Protein AF-A0AAD7A409-F1 (afdb_monomer)

Structure (mmCIF, N/CA/C/O backbone):
data_AF-A0AAD7A409-F1
#
_entry.id   AF-A0AAD7A409-F1
#
loop_
_atom_site.group_PDB
_atom_site.id
_atom_site.type_symbol
_atom_site.label_atom_id
_atom_site.label_alt_id
_atom_site.label_comp_id
_atom_site.label_asym_id
_atom_site.label_entity_id
_atom_site.label_seq_id
_atom_site.pdbx_PDB_ins_code
_atom_site.Cartn_x
_atom_site.Cartn_y
_atom_site.Cartn_z
_atom_site.occupancy
_atom_site.B_iso_or_equiv
_atom_site.auth_seq_id
_atom_site.auth_comp_id
_atom_site.auth_asym_id
_atom_site.auth_atom_id
_atom_site.pdbx_PDB_model_num
ATOM 1 N N . MET A 1 1 ? 7.116 12.548 -8.383 1.00 51.97 1 MET A N 1
ATOM 2 C CA . MET A 1 1 ? 5.930 11.745 -8.005 1.00 51.97 1 MET A CA 1
ATOM 3 C C . MET A 1 1 ? 4.947 11.751 -9.166 1.00 51.97 1 MET A C 1
ATOM 5 O O . MET A 1 1 ? 4.530 12.828 -9.560 1.00 51.97 1 MET A O 1
ATOM 9 N N . MET A 1 2 ? 4.630 10.593 -9.753 1.00 68.25 2 MET A N 1
ATOM 10 C CA . MET A 1 2 ? 3.846 10.516 -11.001 1.00 68.25 2 MET A CA 1
ATOM 11 C C . MET A 1 2 ? 2.317 10.531 -10.791 1.00 68.25 2 MET A C 1
ATOM 13 O O . MET A 1 2 ? 1.608 10.876 -11.724 1.00 68.25 2 MET A O 1
ATOM 17 N N . TYR A 1 3 ? 1.801 10.236 -9.585 1.00 67.06 3 TYR A N 1
ATOM 18 C CA . TYR A 1 3 ? 0.353 10.220 -9.295 1.00 67.06 3 TYR A CA 1
ATOM 19 C C . TYR A 1 3 ? 0.023 10.580 -7.827 1.00 67.06 3 TYR A C 1
ATOM 21 O O . TYR A 1 3 ? -0.303 9.696 -7.028 1.00 67.06 3 TYR A O 1
ATOM 29 N N . PRO A 1 4 ? 0.066 11.871 -7.442 1.00 74.62 4 PRO A N 1
ATOM 30 C CA . PRO A 1 4 ? -0.124 12.294 -6.048 1.00 74.62 4 PRO A CA 1
ATOM 31 C C . PRO A 1 4 ? -1.531 11.995 -5.499 1.00 74.62 4 PRO A C 1
ATOM 33 O O . PRO A 1 4 ? -1.680 11.618 -4.342 1.00 74.62 4 PRO A O 1
ATOM 36 N N . ALA A 1 5 ? -2.574 12.080 -6.331 1.00 73.81 5 ALA A N 1
ATOM 37 C CA . ALA A 1 5 ? -3.953 11.829 -5.899 1.00 73.81 5 ALA A CA 1
ATOM 38 C C . ALA A 1 5 ? -4.217 10.359 -5.520 1.00 73.81 5 ALA A C 1
ATOM 40 O O . ALA A 1 5 ? -4.992 10.079 -4.609 1.00 73.81 5 ALA A O 1
ATOM 41 N N . ILE A 1 6 ? -3.562 9.419 -6.208 1.00 72.75 6 ILE A N 1
ATOM 42 C CA . ILE A 1 6 ? -3.668 7.977 -5.938 1.00 72.75 6 ILE A CA 1
ATOM 43 C C . ILE A 1 6 ? -2.839 7.629 -4.699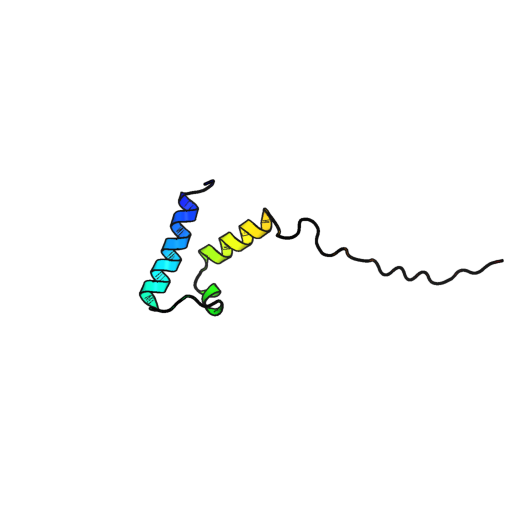 1.00 72.75 6 ILE A C 1
ATOM 45 O O . ILE A 1 6 ? -3.294 6.862 -3.851 1.00 72.75 6 ILE A O 1
ATOM 49 N N . GLN A 1 7 ? -1.660 8.248 -4.567 1.00 70.50 7 GLN A N 1
ATOM 50 C CA . GLN A 1 7 ? -0.790 8.095 -3.404 1.00 70.50 7 GLN A CA 1
ATOM 51 C C . GLN A 1 7 ? -1.408 8.617 -2.112 1.00 70.50 7 GLN A C 1
ATOM 53 O O . GLN A 1 7 ? -1.132 8.026 -1.086 1.00 70.50 7 GLN A O 1
ATOM 58 N N . ASN A 1 8 ? -2.264 9.641 -2.136 1.00 78.00 8 ASN A N 1
ATOM 59 C CA . ASN A 1 8 ? -2.925 10.130 -0.918 1.00 78.00 8 ASN A CA 1
ATOM 60 C C . ASN A 1 8 ? -4.025 9.191 -0.394 1.00 78.00 8 ASN A C 1
ATOM 62 O O . ASN A 1 8 ? -4.348 9.220 0.790 1.00 78.00 8 ASN A O 1
ATOM 66 N N . ARG A 1 9 ? -4.605 8.345 -1.254 1.00 77.69 9 ARG A N 1
ATOM 67 C CA . ARG A 1 9 ? -5.701 7.438 -0.867 1.00 77.69 9 ARG A CA 1
ATOM 68 C C . ARG A 1 9 ? -5.211 6.189 -0.134 1.00 77.69 9 ARG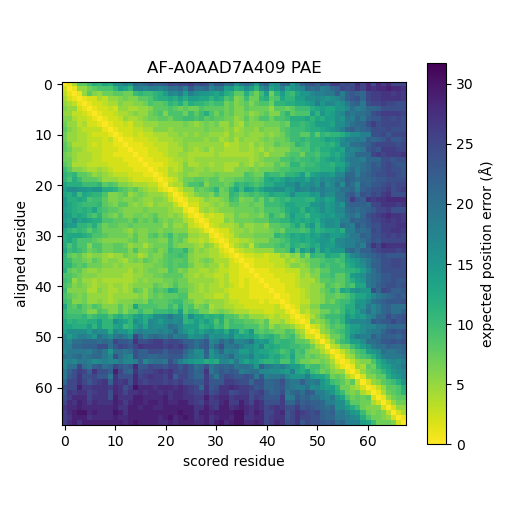 A C 1
ATOM 70 O O . ARG A 1 9 ? -5.906 5.696 0.744 1.00 77.69 9 ARG A O 1
ATOM 77 N N . ALA A 1 10 ? -4.020 5.691 -0.470 1.00 74.69 10 ALA A N 1
ATOM 78 C CA . ALA A 1 10 ? -3.487 4.471 0.137 1.00 74.69 10 ALA A CA 1
ATOM 79 C C . ALA A 1 10 ? -3.106 4.636 1.630 1.00 74.69 10 ALA A C 1
ATOM 81 O O . ALA A 1 10 ? -3.531 3.798 2.422 1.00 74.69 10 ALA A O 1
ATOM 82 N N . PRO A 1 11 ? -2.392 5.699 2.058 1.00 77.38 11 PRO A N 1
ATOM 83 C CA . PRO A 1 11 ? -2.147 5.990 3.467 1.00 77.38 11 PRO A CA 1
ATOM 84 C C . PRO A 1 11 ? -3.444 6.199 4.247 1.00 77.38 11 PRO A C 1
ATOM 86 O O . PRO A 1 11 ? -3.569 5.658 5.332 1.00 77.38 11 PRO A O 1
ATOM 89 N N . ALA A 1 12 ? -4.451 6.866 3.668 1.00 84.25 12 ALA A N 1
ATOM 90 C CA . ALA A 1 12 ? -5.721 7.120 4.351 1.00 84.25 12 ALA A CA 1
ATOM 91 C C . ALA A 1 12 ? -6.466 5.833 4.765 1.00 84.25 12 ALA A C 1
ATOM 93 O O . ALA A 1 12 ? -6.988 5.756 5.876 1.00 84.25 12 ALA A O 1
ATOM 94 N N . GLU A 1 13 ? -6.495 4.802 3.911 1.00 79.06 13 GLU A N 1
ATOM 95 C CA . GLU A 1 13 ? -7.062 3.490 4.277 1.00 79.06 13 GLU A CA 1
ATOM 96 C C . GLU A 1 13 ? -6.237 2.779 5.360 1.00 79.06 13 GLU A C 1
ATOM 98 O O . GLU A 1 13 ? -6.795 2.146 6.261 1.00 79.06 13 GLU A O 1
ATOM 103 N N . VAL A 1 14 ? -4.908 2.880 5.286 1.00 80.50 14 VAL A N 1
ATOM 104 C CA . VAL A 1 14 ? -3.998 2.273 6.269 1.00 80.50 14 VAL A CA 1
ATOM 105 C C . VAL A 1 14 ? -4.141 2.948 7.633 1.00 80.50 14 VAL A C 1
ATOM 107 O O . VAL A 1 14 ? -4.258 2.258 8.647 1.00 80.50 14 VAL A O 1
ATOM 110 N N . ASP A 1 15 ? -4.214 4.275 7.657 1.00 81.31 15 ASP A N 1
ATOM 111 C CA . ASP A 1 15 ? -4.380 5.082 8.864 1.00 81.31 15 ASP A CA 1
ATOM 112 C C . ASP A 1 15 ? -5.749 4.837 9.517 1.00 81.31 15 ASP A C 1
ATOM 114 O O . ASP A 1 15 ? -5.836 4.676 10.737 1.00 81.31 15 ASP A O 1
ATOM 118 N N . ALA A 1 16 ? -6.815 4.698 8.720 1.00 83.25 16 ALA A N 1
ATOM 119 C CA . ALA A 1 16 ? -8.141 4.330 9.222 1.00 83.25 16 ALA A CA 1
ATOM 120 C C . ALA A 1 16 ? -8.151 2.938 9.882 1.00 83.25 16 ALA A C 1
ATOM 122 O O . ALA A 1 16 ? -8.763 2.741 10.936 1.00 83.25 16 ALA A O 1
ATOM 123 N N . PHE A 1 17 ? -7.437 1.968 9.304 1.00 81.25 17 PHE A N 1
ATOM 124 C CA . PHE A 1 17 ? -7.301 0.638 9.898 1.00 81.25 17 PHE A CA 1
ATOM 125 C C . PHE A 1 17 ? -6.480 0.660 11.194 1.00 81.25 17 PHE A C 1
ATOM 127 O O . PHE A 1 17 ? -6.840 -0.016 12.164 1.00 81.25 17 PHE A O 1
ATOM 1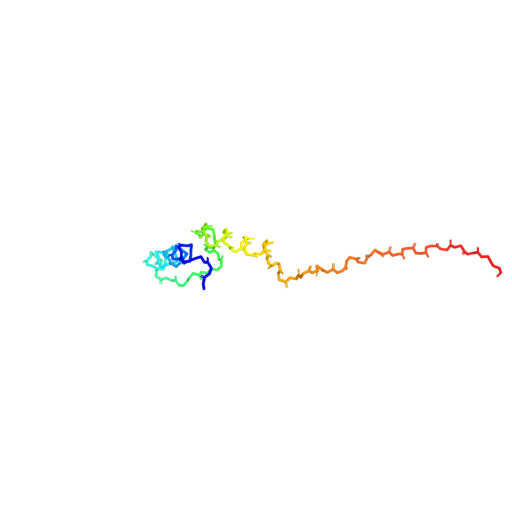34 N N . LEU A 1 18 ? -5.395 1.441 11.227 1.00 81.44 18 LEU A N 1
ATOM 135 C CA . LEU A 1 18 ? -4.562 1.623 12.417 1.00 81.44 18 LEU A CA 1
ATOM 136 C C . LEU A 1 18 ? -5.374 2.212 13.577 1.00 81.44 18 LEU A C 1
ATOM 138 O O . LEU A 1 18 ? -5.309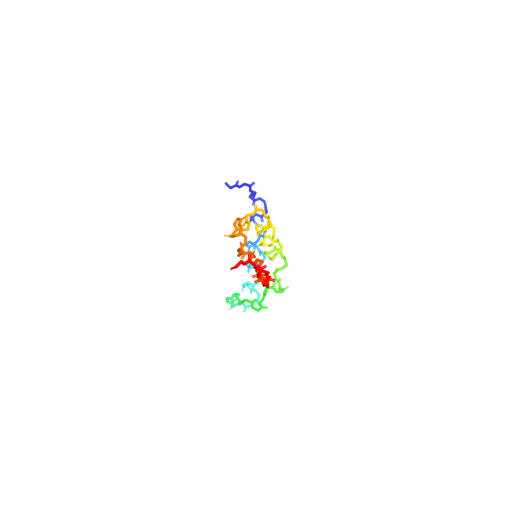 1.675 14.684 1.00 81.44 18 LEU A O 1
ATOM 142 N N . ALA A 1 19 ? -6.197 3.230 13.309 1.00 79.06 19 ALA A N 1
ATOM 143 C CA . ALA A 1 19 ? -7.081 3.838 14.302 1.00 79.06 19 ALA A CA 1
ATOM 144 C C . ALA A 1 19 ? -8.158 2.866 14.825 1.00 79.06 19 ALA A C 1
ATOM 146 O O . ALA A 1 19 ? -8.485 2.883 16.009 1.00 79.06 19 ALA A O 1
ATOM 147 N N . ALA A 1 20 ? -8.690 1.989 13.968 1.00 78.12 20 ALA A N 1
ATOM 148 C CA . ALA A 1 20 ? -9.743 1.047 14.352 1.00 78.12 20 ALA A CA 1
ATOM 149 C C . ALA A 1 20 ? -9.232 -0.168 15.148 1.00 78.12 20 ALA A C 1
ATOM 151 O O . ALA A 1 20 ? -9.934 -0.682 16.018 1.00 78.12 20 ALA A O 1
ATOM 152 N N . LYS A 1 21 ? -8.032 -0.676 14.832 1.00 76.94 21 LYS A N 1
ATOM 153 C CA . LYS A 1 21 ? -7.500 -1.923 15.416 1.00 76.94 21 LYS A CA 1
ATOM 154 C C . LYS A 1 21 ? -6.406 -1.708 16.465 1.00 76.94 21 LYS A C 1
ATOM 156 O O . LYS A 1 21 ? -6.050 -2.686 17.121 1.00 76.94 21 LYS A O 1
ATOM 161 N N . ASN A 1 22 ? -5.866 -0.488 16.617 1.00 75.25 22 ASN A N 1
ATOM 162 C CA . ASN A 1 22 ? -4.756 -0.141 17.527 1.00 75.25 22 ASN A CA 1
ATOM 163 C C . ASN A 1 22 ? -3.565 -1.125 17.463 1.00 75.25 22 ASN A C 1
ATOM 165 O O . ASN A 1 22 ? -2.847 -1.342 18.438 1.00 75.25 22 ASN A O 1
ATOM 169 N N . ARG A 1 23 ? -3.360 -1.767 16.308 1.00 76.19 23 ARG A N 1
ATOM 170 C CA . ARG A 1 23 ? -2.349 -2.807 16.094 1.00 76.19 23 ARG A CA 1
ATOM 171 C C . ARG A 1 23 ? -1.756 -2.658 14.703 1.00 76.19 23 ARG A C 1
ATOM 173 O O . ARG A 1 23 ? -2.475 -2.375 13.747 1.00 76.19 23 ARG A O 1
ATOM 180 N N . LEU A 1 24 ? -0.454 -2.917 14.592 1.00 78.12 24 LEU A N 1
ATOM 181 C CA . LEU A 1 24 ? 0.256 -2.930 13.315 1.00 78.12 24 LEU A CA 1
ATOM 182 C C . LEU A 1 24 ? -0.406 -3.907 12.321 1.00 78.12 24 LEU A C 1
ATOM 184 O O . LEU A 1 24 ? -0.730 -5.046 12.693 1.00 78.12 24 LEU A O 1
ATOM 188 N N . PRO A 1 25 ? -0.613 -3.493 11.057 1.00 73.56 25 PRO A N 1
ATOM 189 C CA . PRO A 1 25 ? -1.184 -4.355 10.039 1.00 73.56 25 PRO A CA 1
ATOM 190 C C . PRO A 1 25 ? -0.281 -5.572 9.821 1.00 73.56 25 PRO A C 1
ATOM 192 O O . PRO A 1 25 ? 0.922 -5.463 9.609 1.00 73.56 25 PRO A O 1
ATOM 195 N N . THR A 1 26 ? -0.875 -6.759 9.909 1.00 74.94 26 THR A N 1
ATOM 196 C CA . THR A 1 26 ? -0.211 -8.035 9.611 1.00 74.94 26 THR A CA 1
ATOM 197 C C . THR A 1 26 ? -0.591 -8.467 8.194 1.00 74.94 26 THR A C 1
ATOM 199 O O . THR A 1 26 ? -1.643 -8.064 7.702 1.00 74.94 26 THR A O 1
ATOM 202 N N . LEU A 1 27 ? 0.197 -9.332 7.544 1.00 71.56 27 LEU A N 1
ATOM 203 C CA . LEU A 1 27 ? -0.090 -9.814 6.177 1.00 71.56 27 LEU A CA 1
ATOM 204 C C . LEU A 1 27 ? -1.476 -10.473 6.032 1.00 71.56 27 LEU A C 1
ATOM 206 O O . LEU A 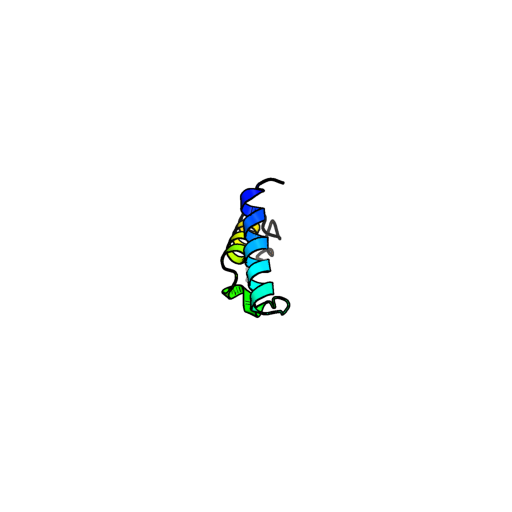1 27 ? -2.065 -10.442 4.959 1.00 71.56 27 LEU A O 1
ATOM 210 N N . HIS A 1 28 ? -2.040 -11.000 7.120 1.00 74.06 28 HIS A N 1
ATOM 211 C CA . HIS A 1 28 ? -3.396 -11.558 7.149 1.00 74.06 28 HIS A CA 1
ATOM 212 C C . HIS A 1 28 ? -4.506 -10.513 6.926 1.00 74.06 28 HIS A C 1
ATOM 214 O O . HIS A 1 28 ? -5.620 -10.859 6.546 1.00 74.06 28 HIS A O 1
ATOM 220 N N . ASN A 1 29 ? -4.205 -9.228 7.129 1.00 72.19 29 ASN A N 1
ATOM 221 C CA . ASN A 1 29 ? -5.153 -8.133 6.934 1.00 72.19 29 ASN A CA 1
ATOM 222 C C . ASN A 1 29 ? -5.213 -7.661 5.475 1.00 72.19 29 ASN A C 1
ATOM 224 O O . ASN A 1 29 ? -5.968 -6.741 5.187 1.00 72.19 29 ASN A O 1
ATOM 228 N N . GLN A 1 30 ? -4.460 -8.272 4.548 1.00 70.31 30 GLN A N 1
ATOM 229 C CA . GLN A 1 30 ? -4.485 -7.902 3.126 1.00 70.31 30 GLN A CA 1
ATOM 230 C C . GLN A 1 30 ? -5.902 -7.908 2.529 1.00 70.31 30 GLN A C 1
ATOM 232 O O . GLN A 1 30 ? -6.197 -7.079 1.678 1.00 70.31 30 GLN A O 1
ATOM 237 N N . ALA A 1 31 ? -6.800 -8.778 3.007 1.00 70.88 31 ALA A N 1
ATOM 238 C CA . ALA A 1 31 ? -8.197 -8.809 2.565 1.00 70.88 31 ALA A CA 1
ATOM 239 C C . ALA A 1 31 ? -9.009 -7.564 2.978 1.00 70.88 31 ALA A C 1
ATOM 241 O O . ALA A 1 31 ? -9.962 -7.206 2.294 1.00 70.88 31 ALA A O 1
ATOM 242 N N . ALA A 1 32 ? -8.632 -6.895 4.073 1.00 73.88 32 ALA A N 1
ATOM 243 C CA . ALA A 1 32 ? -9.266 -5.652 4.515 1.00 73.88 32 ALA A CA 1
ATOM 244 C C . ALA A 1 32 ? -8.778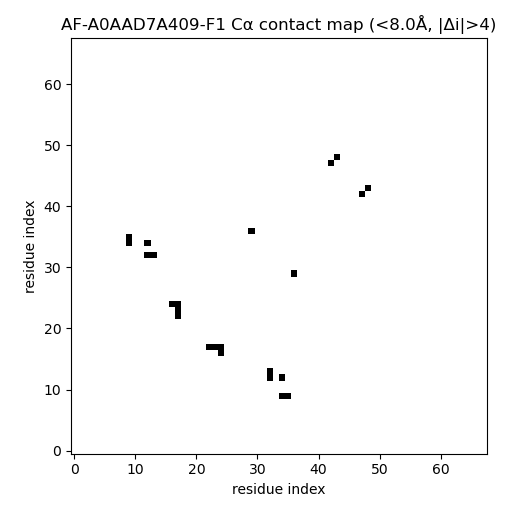 -4.426 3.721 1.00 73.88 32 ALA A C 1
ATOM 246 O O . ALA A 1 32 ? -9.410 -3.377 3.764 1.00 73.88 32 ALA A O 1
ATOM 247 N N . PHE A 1 33 ? -7.670 -4.566 2.986 1.00 73.31 33 PHE A N 1
ATOM 248 C CA . PHE A 1 33 ? -7.026 -3.502 2.223 1.00 73.31 33 PHE A CA 1
ATOM 249 C C . PHE A 1 33 ? -7.216 -3.731 0.719 1.00 73.31 33 PHE A C 1
ATOM 251 O O . PHE A 1 33 ? -6.321 -4.218 0.022 1.00 73.31 33 PHE A O 1
ATOM 258 N N . LEU A 1 34 ? -8.395 -3.371 0.207 1.00 72.75 34 LEU A N 1
ATOM 259 C CA . LEU A 1 34 ? -8.744 -3.561 -1.205 1.00 72.75 34 LEU A CA 1
ATOM 260 C C . LEU A 1 34 ? -7.931 -2.639 -2.131 1.00 72.75 34 LEU A C 1
ATOM 262 O O . LEU A 1 34 ? -7.460 -3.085 -3.179 1.00 72.75 34 LEU A O 1
ATOM 266 N N . TYR A 1 35 ? -7.713 -1.376 -1.744 1.00 73.69 35 TYR A N 1
ATOM 267 C CA . TYR A 1 35 ? -7.022 -0.401 -2.592 1.00 73.69 35 TYR A CA 1
ATOM 268 C C . TYR A 1 35 ? -5.507 -0.663 -2.709 1.00 73.69 35 TYR A C 1
ATOM 270 O O . TYR A 1 35 ? -5.009 -0.746 -3.837 1.00 73.69 35 TYR A O 1
ATOM 278 N N . PRO A 1 36 ? -4.753 -0.900 -1.612 1.00 78.25 36 PRO A N 1
ATOM 279 C CA . PRO A 1 36 ? -3.328 -1.222 -1.688 1.00 78.25 36 PRO A CA 1
ATOM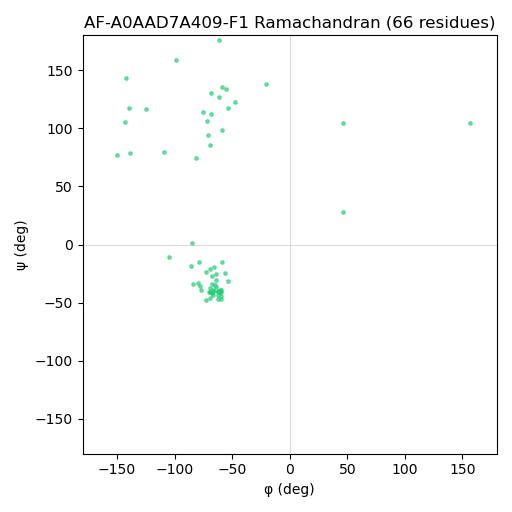 280 C C . PRO A 1 36 ? -3.058 -2.507 -2.473 1.00 78.25 36 PRO A C 1
ATOM 282 O O . PRO A 1 36 ? -2.118 -2.558 -3.265 1.00 78.25 36 PRO A O 1
ATOM 285 N N . GLY A 1 37 ? -3.906 -3.530 -2.314 1.00 79.31 37 GLY A N 1
ATOM 286 C CA . GLY A 1 37 ? -3.777 -4.789 -3.047 1.00 79.31 37 GLY A CA 1
ATOM 287 C C . GLY A 1 37 ? -3.919 -4.620 -4.563 1.00 79.31 37 GLY A C 1
ATOM 288 O O . GLY A 1 37 ? -3.154 -5.215 -5.324 1.00 79.31 37 GLY A O 1
ATOM 289 N N . CYS A 1 38 ? -4.855 -3.783 -5.017 1.00 82.81 38 CYS A N 1
ATOM 290 C CA . CYS A 1 38 ? -5.016 -3.456 -6.437 1.00 82.81 38 CYS A CA 1
ATOM 291 C C . CYS A 1 38 ? -3.829 -2.656 -6.986 1.00 82.81 38 CYS A C 1
ATOM 293 O O . CYS A 1 38 ? -3.336 -2.968 -8.069 1.00 82.81 38 CYS A O 1
ATOM 295 N N . VAL A 1 39 ? -3.322 -1.680 -6.224 1.00 81.69 39 VAL A N 1
ATOM 296 C CA . VAL A 1 39 ? -2.149 -0.883 -6.622 1.00 81.69 39 VAL A CA 1
ATOM 297 C C . VAL A 1 39 ? -0.909 -1.766 -6.763 1.00 81.69 39 VAL A C 1
ATOM 299 O O . VAL A 1 39 ? -0.197 -1.657 -7.756 1.00 81.69 39 VAL A O 1
ATOM 302 N N . ILE A 1 40 ? -0.673 -2.685 -5.823 1.00 81.94 40 ILE A N 1
ATOM 303 C CA . ILE A 1 40 ? 0.459 -3.622 -5.889 1.00 81.94 40 ILE A CA 1
ATOM 304 C C . ILE A 1 40 ? 0.369 -4.488 -7.152 1.00 81.94 40 ILE A C 1
ATOM 306 O O . ILE A 1 40 ? 1.350 -4.606 -7.883 1.00 81.94 40 ILE A O 1
ATOM 310 N N . LYS A 1 41 ? -0.809 -5.049 -7.452 1.00 81.56 41 LYS A N 1
ATOM 311 C CA . LYS A 1 41 ? -1.023 -5.852 -8.670 1.00 81.56 41 LYS A CA 1
ATOM 312 C C . LYS A 1 41 ? -0.746 -5.052 -9.946 1.00 81.56 41 LYS A C 1
ATOM 314 O O . LYS A 1 41 ? -0.113 -5.574 -10.860 1.00 81.56 41 LYS A O 1
ATOM 319 N N . GLU A 1 42 ? -1.172 -3.793 -9.991 1.00 84.75 42 GLU A N 1
ATOM 320 C CA . GLU A 1 42 ? -0.945 -2.915 -11.143 1.00 84.75 42 GLU A CA 1
ATOM 321 C C . GLU A 1 42 ? 0.540 -2.540 -11.299 1.00 84.75 42 GLU A C 1
ATOM 323 O O . GLU A 1 42 ? 1.066 -2.543 -12.411 1.00 84.75 42 GLU A O 1
ATOM 328 N N . VAL A 1 43 ? 1.260 -2.319 -10.192 1.00 84.38 43 VAL A N 1
ATOM 329 C CA . VAL A 1 43 ? 2.716 -2.088 -10.209 1.00 84.38 43 VAL A CA 1
ATOM 330 C C . VAL A 1 43 ? 3.460 -3.310 -10.752 1.00 84.38 43 VAL A C 1
ATOM 332 O O . VAL A 1 43 ? 4.294 -3.170 -11.646 1.00 84.38 43 VAL A O 1
ATOM 335 N N . PHE A 1 44 ? 3.121 -4.513 -10.279 1.00 80.44 44 PHE A N 1
ATOM 336 C CA . PHE A 1 44 ? 3.720 -5.754 -10.782 1.00 80.44 44 PHE A CA 1
ATOM 337 C C . PHE A 1 44 ? 3.395 -6.024 -12.258 1.00 80.44 44 PHE A C 1
ATOM 339 O O . PHE A 1 44 ? 4.179 -6.687 -12.935 1.00 80.44 44 PHE A O 1
ATOM 346 N N . ARG A 1 45 ? 2.277 -5.496 -12.776 1.00 83.00 45 ARG A N 1
ATOM 347 C CA . ARG A 1 45 ? 1.938 -5.557 -14.203 1.00 83.00 45 ARG A CA 1
ATOM 348 C C . ARG A 1 45 ? 2.855 -4.674 -15.051 1.00 83.00 45 ARG A C 1
ATOM 350 O O . ARG A 1 45 ? 3.207 -5.069 -16.159 1.00 83.00 45 ARG A O 1
ATOM 357 N N . TRP A 1 46 ? 3.188 -3.472 -14.575 1.00 80.38 46 TRP A N 1
ATOM 358 C CA . TRP A 1 46 ? 3.965 -2.489 -15.352 1.00 80.38 46 TRP A CA 1
ATOM 359 C C . TRP A 1 46 ? 5.467 -2.730 -15.256 1.00 80.38 46 TRP A C 1
ATOM 361 O O . TRP A 1 46 ? 6.191 -2.502 -16.220 1.00 80.38 46 TRP A O 1
ATOM 371 N N . ALA A 1 47 ? 5.927 -3.194 -14.099 1.00 78.94 47 ALA A N 1
ATOM 372 C CA . ALA A 1 47 ? 7.325 -3.476 -13.828 1.00 78.94 47 ALA A CA 1
ATOM 373 C C . ALA A 1 47 ? 7.420 -4.786 -13.035 1.00 78.94 47 ALA A C 1
ATOM 375 O O . ALA A 1 47 ? 7.567 -4.760 -11.808 1.00 78.94 47 ALA A O 1
ATOM 376 N N . PRO A 1 48 ? 7.296 -5.948 -13.704 1.00 72.50 48 PRO A N 1
ATOM 377 C CA . PRO A 1 48 ? 7.519 -7.218 -13.035 1.00 72.50 48 PRO A CA 1
ATOM 378 C C . PRO A 1 48 ? 8.944 -7.235 -12.473 1.00 72.50 48 PRO A C 1
ATOM 380 O O . PRO A 1 48 ? 9.897 -6.857 -13.152 1.00 72.50 48 PRO A O 1
ATOM 383 N N . ALA A 1 49 ? 9.100 -7.695 -11.229 1.00 75.94 49 ALA A N 1
ATOM 384 C CA . ALA A 1 49 ? 10.396 -7.732 -10.540 1.00 75.94 49 ALA A CA 1
ATOM 385 C C . ALA A 1 49 ? 11.462 -8.569 -11.277 1.00 75.94 49 ALA A C 1
ATOM 387 O O . ALA A 1 49 ? 12.650 -8.459 -10.988 1.00 75.94 49 ALA A O 1
ATOM 388 N N . THR A 1 50 ? 11.042 -9.397 -12.238 1.00 73.69 50 THR A N 1
ATOM 389 C CA . THR A 1 50 ? 11.922 -10.100 -13.170 1.00 73.69 50 THR A CA 1
ATOM 390 C C . THR A 1 50 ? 11.492 -9.766 -14.607 1.00 73.69 50 THR A C 1
ATOM 392 O O . THR A 1 50 ? 10.366 -10.084 -14.986 1.00 73.69 50 THR A O 1
ATOM 395 N N . PRO A 1 51 ? 12.347 -9.113 -15.419 1.00 67.25 51 PRO A N 1
ATOM 396 C CA . PRO A 1 51 ? 12.009 -8.744 -16.801 1.00 67.25 51 PRO A CA 1
ATOM 397 C C . PRO A 1 51 ? 11.890 -9.963 -17.730 1.00 67.25 51 PRO A C 1
ATOM 399 O O . PRO A 1 51 ? 11.252 -9.893 -18.776 1.00 67.25 51 PRO A O 1
ATOM 402 N N . ILE A 1 52 ? 12.493 -11.088 -17.343 1.00 66.75 52 ILE A N 1
ATOM 403 C CA . ILE A 1 52 ? 12.432 -12.381 -18.018 1.00 66.75 52 ILE A CA 1
ATOM 404 C C . ILE A 1 52 ? 12.320 -13.401 -16.880 1.00 66.75 52 ILE A C 1
ATOM 406 O O . ILE A 1 52 ? 13.191 -13.438 -16.010 1.00 66.75 52 ILE A O 1
ATOM 410 N N . GLY A 1 53 ? 11.217 -14.152 -16.811 1.00 69.38 53 GLY A N 1
ATOM 411 C CA . GLY A 1 53 ? 11.030 -15.183 -15.784 1.00 69.38 53 GLY A CA 1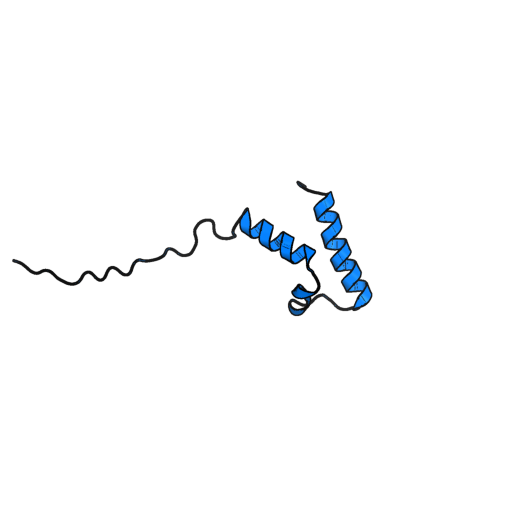
ATOM 412 C C . GLY A 1 53 ? 12.095 -16.284 -15.871 1.00 69.38 53 GLY A C 1
ATOM 413 O O . GLY A 1 53 ? 12.918 -16.293 -16.786 1.00 69.38 53 GLY A O 1
ATOM 414 N N . LEU A 1 54 ? 12.070 -17.239 -14.933 1.00 72.88 54 LEU A N 1
ATOM 415 C CA . LEU A 1 54 ? 12.947 -18.415 -14.980 1.00 72.88 54 LEU A CA 1
ATOM 416 C C . LEU A 1 54 ? 12.914 -19.041 -16.383 1.00 72.88 54 LEU A C 1
ATOM 418 O O . LEU A 1 54 ? 11.842 -19.387 -16.896 1.00 72.88 54 LEU A O 1
ATOM 422 N N . PHE A 1 55 ? 14.092 -19.152 -17.004 1.00 74.38 55 PHE A N 1
ATOM 423 C CA . PHE A 1 55 ? 14.235 -19.754 -18.323 1.00 74.38 55 PHE A CA 1
ATOM 424 C C . PHE A 1 55 ? 13.601 -21.144 -18.302 1.00 74.38 55 PHE A C 1
ATOM 426 O O . PHE A 1 55 ? 14.035 -22.028 -17.562 1.00 74.38 55 PHE A O 1
ATOM 433 N N . HIS A 1 56 ? 12.564 -21.343 -19.113 1.00 74.50 56 HIS A N 1
ATOM 434 C CA . HIS A 1 56 ? 11.993 -22.667 -19.297 1.00 74.50 56 HIS A CA 1
ATOM 435 C C . HIS A 1 56 ? 12.986 -23.488 -20.116 1.00 74.50 56 HIS A C 1
ATOM 437 O O . HIS A 1 56 ? 13.145 -23.273 -21.318 1.00 74.50 56 HIS A O 1
ATOM 443 N N . VAL A 1 57 ? 13.670 -24.431 -19.469 1.00 73.19 57 VAL A N 1
ATOM 444 C CA . VAL A 1 57 ? 14.460 -25.420 -20.194 1.00 73.19 57 VAL A CA 1
ATOM 445 C C . VAL A 1 57 ? 13.494 -26.434 -20.796 1.00 73.19 57 VAL A C 1
ATOM 447 O O . VAL A 1 57 ? 12.802 -27.170 -20.093 1.00 73.19 57 VAL A O 1
ATOM 450 N N . ARG A 1 58 ? 13.413 -26.477 -22.128 1.00 66.19 58 ARG A N 1
ATOM 451 C CA . ARG A 1 58 ? 12.802 -27.625 -22.793 1.00 66.19 58 ARG A CA 1
ATOM 452 C C . ARG A 1 58 ? 13.748 -28.792 -22.560 1.00 66.19 58 ARG A C 1
ATOM 454 O O . ARG A 1 58 ? 14.864 -28.778 -23.074 1.00 66.19 58 ARG A O 1
ATOM 461 N N . HIS A 1 59 ? 13.313 -29.772 -21.775 1.00 65.25 59 HIS A N 1
ATOM 462 C CA . HIS A 1 59 ? 14.043 -31.018 -21.585 1.00 65.25 59 HIS A CA 1
ATOM 463 C C . HIS A 1 59 ? 14.204 -31.672 -22.967 1.00 65.25 59 HIS A C 1
ATOM 465 O O . HIS A 1 59 ? 13.268 -32.262 -23.504 1.00 65.25 59 HIS A O 1
ATOM 471 N N . LEU A 1 60 ? 15.364 -31.492 -23.603 1.00 64.94 60 LEU A N 1
ATOM 472 C CA . LEU A 1 60 ? 15.681 -32.164 -24.856 1.00 64.94 60 LEU A CA 1
ATOM 473 C C . LEU A 1 60 ? 15.914 -33.635 -24.525 1.00 64.94 60 LEU A C 1
ATOM 475 O O . LEU A 1 60 ? 17.007 -34.048 -24.148 1.00 64.94 60 LEU A O 1
ATOM 479 N N . CYS A 1 61 ? 14.860 -34.433 -24.666 1.00 55.59 61 CYS A N 1
ATOM 480 C CA . CYS A 1 61 ? 14.995 -35.867 -24.831 1.00 55.59 61 CYS A CA 1
ATOM 481 C C . CYS A 1 61 ? 15.620 -36.106 -26.212 1.00 55.59 61 CYS A C 1
ATOM 483 O O . CYS A 1 61 ? 14.919 -36.247 -27.212 1.00 55.59 61 CYS A O 1
ATOM 485 N N . ARG A 1 62 ? 16.954 -36.075 -26.298 1.00 58.97 62 ARG A N 1
ATOM 486 C CA . ARG A 1 62 ? 17.665 -36.533 -27.495 1.00 58.97 62 ARG A CA 1
ATOM 487 C C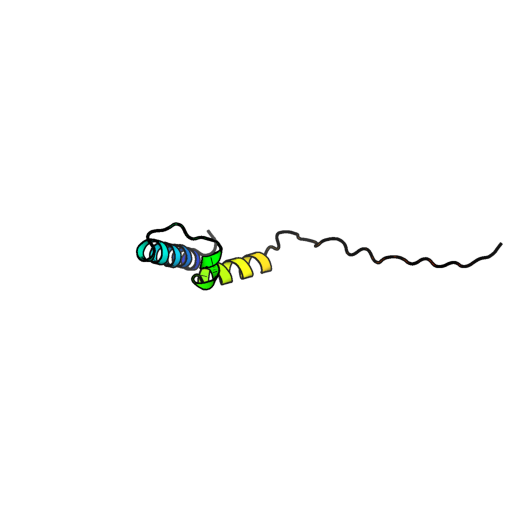 . ARG A 1 62 ? 17.767 -38.055 -27.419 1.00 58.97 62 ARG A C 1
ATOM 489 O O . ARG A 1 62 ? 18.818 -38.599 -27.093 1.00 58.97 62 ARG A O 1
ATOM 496 N N . THR A 1 63 ? 16.658 -38.750 -27.666 1.00 65.81 63 THR A N 1
ATOM 497 C CA . THR A 1 63 ? 16.712 -40.185 -27.949 1.00 65.81 63 THR A CA 1
ATOM 498 C C . THR A 1 63 ? 17.386 -40.412 -29.303 1.00 65.81 63 THR A C 1
ATOM 500 O O . THR A 1 63 ? 17.096 -39.755 -30.298 1.00 65.81 63 THR A O 1
ATOM 503 N N . ARG A 1 64 ? 18.359 -41.323 -29.254 1.00 61.06 64 ARG A N 1
ATOM 504 C CA . ARG A 1 64 ? 19.176 -41.953 -30.302 1.00 61.06 64 ARG A CA 1
ATOM 505 C C . ARG A 1 64 ? 18.653 -41.935 -31.751 1.00 61.06 64 ARG A C 1
ATOM 507 O O . ARG A 1 64 ? 17.559 -42.408 -32.021 1.00 61.06 64 ARG A O 1
ATOM 514 N N . GLY A 1 65 ? 19.585 -41.666 -32.667 1.00 55.84 65 GLY A N 1
ATOM 515 C CA . GLY A 1 65 ? 19.880 -42.511 -33.839 1.00 55.84 65 GLY A CA 1
ATOM 516 C C . GLY A 1 65 ? 21.401 -42.452 -34.052 1.00 55.84 65 GLY A C 1
ATOM 517 O O . GLY A 1 65 ? 21.942 -41.358 -34.156 1.00 55.84 65 GLY A O 1
ATOM 518 N N . SER A 1 66 ? 22.183 -43.489 -33.732 1.00 60.25 66 SER A N 1
ATOM 519 C CA . SER A 1 66 ? 22.522 -44.644 -34.583 1.00 60.25 66 SER A CA 1
ATOM 520 C C . SER A 1 66 ? 22.931 -44.254 -36.006 1.00 60.25 66 SER A C 1
ATOM 522 O O . SER A 1 66 ? 22.049 -43.959 -36.803 1.00 60.25 66 SER A O 1
ATOM 524 N N . SER A 1 67 ? 24.234 -44.306 -36.306 1.00 55.03 67 SER A N 1
ATOM 525 C CA . SER A 1 67 ? 24.821 -45.057 -37.436 1.00 55.03 67 SER A CA 1
ATOM 526 C C . SER A 1 67 ? 26.175 -44.471 -37.854 1.00 55.03 67 SER A C 1
ATOM 528 O O . SER A 1 67 ? 26.221 -43.432 -38.514 1.00 55.03 67 SER A O 1
ATOM 530 N N . SER A 1 68 ? 27.263 -45.152 -37.495 1.00 54.28 68 SER A N 1
ATOM 531 C CA . SER A 1 68 ? 28.345 -45.601 -38.392 1.00 54.28 68 SER A CA 1
ATOM 532 C C . SER A 1 68 ? 29.293 -46.482 -37.591 1.00 54.28 68 SER A C 1
ATOM 534 O O . SER A 1 68 ? 29.701 -46.030 -36.498 1.00 54.28 68 SER A O 1
#

Radius of gyration: 23.06 Å; Cα contacts (8 Å, |Δi|>4): 12; chains: 1; bounding box: 38×58×56 Å

Solvent-accessible surface area (backbone atoms only — not comparable to full-atom values): 4625 Å² total; per-residue (Å²): 133,96,54,67,76,64,58,57,52,48,55,53,56,52,52,53,49,36,71,74,62,79,48,84,89,52,84,87,49,51,82,80,36,63,66,56,53,52,52,51,54,52,48,45,69,79,54,46,96,53,95,66,71,85,79,80,75,76,82,79,79,78,75,83,78,90,89,134

Mean predicted aligned error: 12.68 Å

Foldseek 3Di:
DPDVPLVVVQVVQLVVVCVVPVDHDDPVCVVVRPSVVVVVVVVCVVPPPDPDPDDDDPPPPPDDDDDD

InterPro domains:
  IPR036396 Cytochrome P450 superfamily [G3DSA:1.10.630.10] (1-61)
  IPR036396 Cytochrome P450 superfamily [SSF48264] (1-57)

Secondary structure (DSSP, 8-state):
---HHHHHHHHHHHHHHHHHH-SPPPGGGGGG-HHHHHHHHHHHHHS-SSSS-S--------------

Organism: NCBI:txid1033008

Sequence (68 aa):
MMYPAIQNRAPAEVDAFLAAKNRLPTLHNQAAFLYPGCVIKEVFRWAPATPIGLFHVRHLCRTRGSSS

pLDDT: mean 73.29, std 7.9, range [51.97, 84.75]